Protein AF-X1M3S1-F1 (afdb_monomer_lite)

Foldseek 3Di:
DDQLVPDPDPPVDPQSDPPDPDGDDDDPPDDDDDDDDPPVVVVCPVLVVVLVVVCVVVVDDPPDDDDQDDDPPNSVD

Sequence (77 aa):
MVSYGFFPDPDEHYFTGGYADYLYLFHPDTDFFKIDAPPEVAVFTEPLAIGIHAVDRAHIRLGDTVVVQGSGTIGLL

Organism: NCBI:txid412755

Structure (mmCIF, N/CA/C/O backbone):
data_AF-X1M3S1-F1
#
_entry.id   AF-X1M3S1-F1
#
loop_
_atom_site.group_PDB
_atom_site.id
_atom_site.type_symbol
_atom_site.label_atom_id
_atom_site.label_alt_id
_atom_site.label_comp_id
_atom_site.label_asym_id
_atom_site.label_entity_id
_atom_site.label_seq_id
_atom_site.pdbx_PDB_ins_code
_atom_site.Cartn_x
_atom_site.Cartn_y
_atom_site.Cartn_z
_atom_site.occupancy
_atom_site.B_iso_or_equiv
_atom_site.auth_seq_id
_atom_site.auth_comp_id
_atom_site.auth_asym_id
_atom_site.auth_atom_id
_atom_site.pdbx_PDB_model_num
ATOM 1 N N . MET A 1 1 ? 5.493 -13.335 -6.301 1.00 73.56 1 MET A N 1
ATOM 2 C CA . MET A 1 1 ? 5.569 -11.891 -6.567 1.00 73.56 1 MET A CA 1
ATOM 3 C C . MET A 1 1 ? 7.021 -11.468 -6.516 1.00 73.56 1 MET A C 1
ATOM 5 O O . MET A 1 1 ? 7.673 -11.649 -5.491 1.00 73.56 1 MET A O 1
ATOM 9 N N . VAL A 1 2 ? 7.530 -10.973 -7.636 1.00 85.31 2 VAL A N 1
ATOM 10 C CA . VAL A 1 2 ? 8.863 -10.371 -7.728 1.00 85.31 2 VAL A CA 1
ATOM 11 C C . VAL A 1 2 ? 8.795 -8.975 -7.122 1.00 85.31 2 VAL A C 1
ATOM 13 O O . VAL A 1 2 ? 7.866 -8.228 -7.420 1.00 85.31 2 VAL A O 1
ATOM 16 N N . SER A 1 3 ? 9.770 -8.611 -6.292 1.00 86.81 3 SER A N 1
ATOM 17 C CA . SER A 1 3 ? 9.902 -7.239 -5.806 1.00 8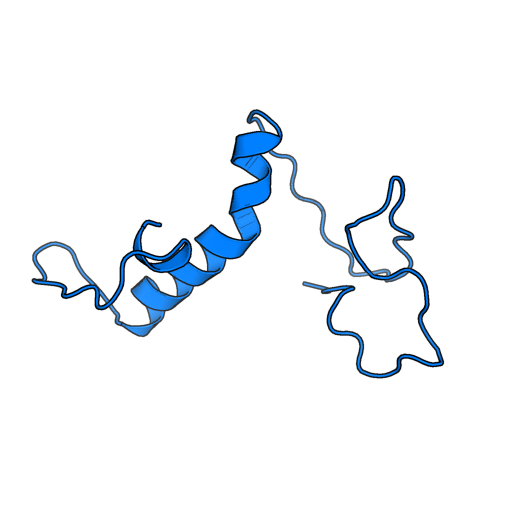6.81 3 SER A CA 1
ATOM 18 C C . SER A 1 3 ? 11.257 -6.679 -6.195 1.00 86.81 3 SER A C 1
ATOM 20 O O . SER A 1 3 ? 12.291 -7.060 -5.648 1.00 86.81 3 SER A O 1
ATOM 22 N N . TYR A 1 4 ? 11.231 -5.767 -7.162 1.00 87.69 4 TYR A N 1
ATOM 23 C CA . TYR A 1 4 ? 12.429 -5.190 -7.755 1.00 87.69 4 TYR A CA 1
ATOM 24 C C . TYR A 1 4 ? 13.299 -4.448 -6.726 1.00 87.69 4 TYR A C 1
ATOM 26 O O . TYR A 1 4 ? 14.524 -4.504 -6.795 1.00 87.69 4 TYR A O 1
ATOM 34 N N . GLY A 1 5 ? 12.690 -3.849 -5.700 1.00 82.19 5 GLY A N 1
ATOM 35 C CA . GLY A 1 5 ? 13.415 -3.150 -4.635 1.00 82.19 5 GLY A CA 1
ATOM 36 C C . GLY A 1 5 ? 14.180 -4.046 -3.649 1.00 82.19 5 GLY A C 1
ATOM 37 O O . GLY A 1 5 ? 14.923 -3.511 -2.832 1.00 82.19 5 GLY A O 1
ATOM 38 N N . PHE A 1 6 ? 14.013 -5.374 -3.695 1.00 83.88 6 PHE A N 1
ATOM 39 C CA . PHE A 1 6 ? 14.609 -6.310 -2.726 1.00 83.88 6 PHE A CA 1
ATOM 40 C C . PHE A 1 6 ? 15.570 -7.332 -3.353 1.00 83.88 6 PHE A C 1
ATOM 42 O O . PHE A 1 6 ? 15.863 -8.353 -2.728 1.00 83.88 6 PHE A O 1
ATOM 49 N N . PHE A 1 7 ? 16.066 -7.097 -4.573 1.00 82.88 7 PHE A N 1
ATOM 50 C CA . PHE A 1 7 ? 17.078 -7.984 -5.149 1.00 82.88 7 PHE A CA 1
ATOM 51 C C . PHE A 1 7 ? 18.370 -7.961 -4.304 1.00 82.88 7 PHE A C 1
ATOM 53 O O . PHE A 1 7 ? 18.858 -6.880 -3.973 1.00 82.88 7 PHE A O 1
ATOM 60 N N . PRO A 1 8 ? 18.915 -9.134 -3.925 1.00 72.69 8 PRO A N 1
ATOM 61 C CA . PRO A 1 8 ? 20.033 -9.231 -2.986 1.00 72.69 8 PRO A CA 1
ATOM 62 C C . PRO A 1 8 ? 21.393 -8.893 -3.608 1.00 72.69 8 PRO A C 1
ATOM 64 O O . PRO A 1 8 ? 22.341 -8.667 -2.860 1.00 72.69 8 PRO A O 1
ATOM 67 N N . ASP A 1 9 ? 21.489 -8.869 -4.941 1.00 78.19 9 ASP A N 1
ATOM 68 C CA . ASP A 1 9 ? 22.71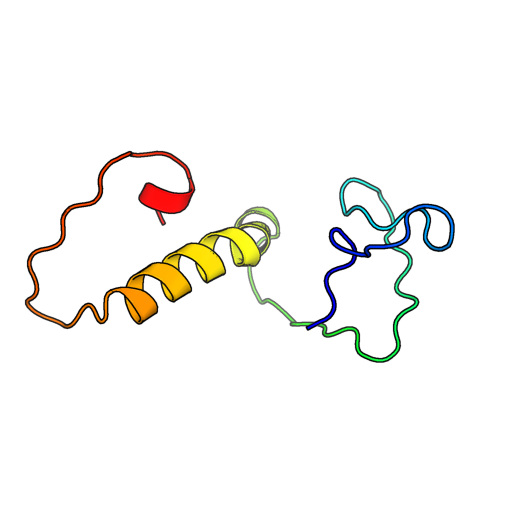9 -8.571 -5.674 1.00 78.19 9 ASP A CA 1
ATOM 69 C C . ASP A 1 9 ? 22.628 -7.190 -6.357 1.00 78.19 9 ASP A C 1
ATOM 71 O O . ASP A 1 9 ? 22.008 -7.058 -7.420 1.00 78.19 9 ASP A O 1
ATOM 75 N N . PRO A 1 10 ? 23.190 -6.136 -5.739 1.00 68.06 10 PRO A N 1
ATOM 76 C CA . PRO A 1 10 ? 23.158 -4.784 -6.288 1.00 68.06 10 PRO A CA 1
ATOM 77 C C . PRO A 1 10 ? 24.128 -4.579 -7.462 1.00 68.06 10 PRO A C 1
ATOM 79 O O . PRO A 1 10 ? 24.009 -3.569 -8.157 1.00 68.06 10 PRO A O 1
ATOM 82 N N . ASP A 1 11 ? 25.077 -5.495 -7.683 1.00 74.81 11 ASP A N 1
ATOM 83 C CA . ASP A 1 11 ? 26.073 -5.394 -8.753 1.00 74.81 11 ASP A CA 1
ATOM 84 C C . ASP A 1 11 ? 25.590 -6.068 -10.050 1.00 74.81 11 ASP A C 1
ATOM 86 O O . ASP A 1 11 ? 26.053 -5.728 -11.139 1.00 74.81 11 ASP A O 1
ATOM 90 N N . GLU A 1 12 ? 24.612 -6.973 -9.961 1.00 79.19 12 GLU A N 1
ATOM 91 C CA . GLU A 1 12 ? 23.982 -7.605 -11.127 1.00 79.19 12 GLU A CA 1
ATOM 92 C C . GLU A 1 12 ? 22.735 -6.858 -11.637 1.00 79.19 12 GLU A C 1
ATOM 94 O O . GLU A 1 12 ? 22.422 -6.911 -12.833 1.00 79.19 12 GLU A O 1
ATOM 99 N N . HIS A 1 13 ? 22.021 -6.133 -10.767 1.00 79.62 13 HIS A N 1
ATOM 100 C CA . HIS A 1 13 ? 20.731 -5.520 -11.097 1.00 79.62 13 HIS A CA 1
ATOM 101 C C . HIS A 1 13 ? 20.678 -4.020 -10.778 1.00 79.62 13 HIS A C 1
ATOM 103 O O . HIS A 1 13 ? 20.545 -3.604 -9.630 1.00 79.62 13 HIS A O 1
ATOM 109 N N . TYR A 1 14 ? 20.681 -3.193 -11.826 1.00 81.56 14 TYR A N 1
ATOM 110 C CA . TYR A 1 14 ? 20.542 -1.736 -11.729 1.00 81.56 14 TYR A CA 1
ATOM 111 C C . TYR A 1 14 ? 19.121 -1.266 -12.081 1.00 81.56 14 TYR A C 1
ATOM 113 O O . TYR A 1 14 ? 18.375 -1.959 -12.770 1.00 81.56 14 TYR A O 1
ATOM 121 N N . PHE A 1 15 ? 18.765 -0.049 -11.651 1.00 83.81 15 PHE A N 1
ATOM 122 C CA . PHE A 1 15 ? 17.492 0.622 -11.981 1.00 83.81 15 PHE A CA 1
ATOM 123 C C . PHE A 1 15 ? 16.227 -0.150 -11.563 1.00 83.81 15 PHE A C 1
ATOM 125 O O . PHE A 1 15 ? 15.232 -0.188 -12.284 1.00 83.81 15 PHE A O 1
ATOM 132 N N . THR A 1 16 ? 16.258 -0.754 -10.377 1.00 87.62 16 THR A N 1
ATOM 133 C CA . THR A 1 16 ? 15.174 -1.594 -9.848 1.00 87.62 16 THR A CA 1
ATOM 134 C C . THR A 1 16 ? 14.178 -0.847 -8.942 1.00 87.62 16 THR A C 1
ATOM 136 O O . THR A 1 16 ? 13.189 -1.418 -8.486 1.00 87.62 16 THR A O 1
ATOM 139 N N . GLY A 1 17 ? 14.411 0.440 -8.668 1.00 85.38 17 GLY A N 1
ATOM 140 C CA . GLY A 1 17 ? 13.527 1.278 -7.853 1.00 85.38 17 GLY A CA 1
ATOM 141 C C . GLY A 1 17 ? 12.379 1.910 -8.649 1.00 85.38 17 GLY A C 1
ATOM 142 O O . GLY A 1 17 ? 12.522 2.206 -9.830 1.00 85.38 17 GLY A O 1
ATOM 143 N N . GLY A 1 18 ? 11.251 2.174 -7.98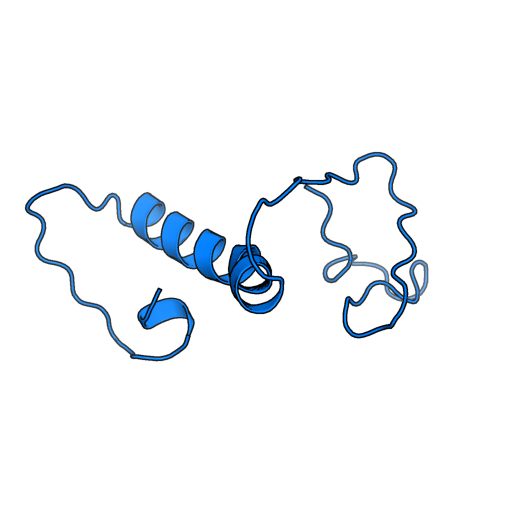1 1.00 88.38 18 GLY A N 1
ATOM 144 C CA . GLY A 1 18 ? 10.060 2.781 -8.598 1.00 88.38 18 GLY A CA 1
ATOM 145 C C . GLY A 1 18 ? 10.066 4.314 -8.695 1.00 88.38 18 GLY A C 1
ATOM 146 O O . GLY A 1 18 ? 9.145 4.885 -9.266 1.00 88.38 18 GLY A O 1
ATOM 147 N N . TYR A 1 19 ? 11.069 5.003 -8.141 1.00 91.12 19 TYR A N 1
ATOM 148 C CA . TYR A 1 19 ? 11.190 6.468 -8.223 1.00 91.12 19 TYR A CA 1
ATOM 149 C C . TYR A 1 19 ? 11.896 6.893 -9.517 1.00 91.12 19 TYR A C 1
ATOM 151 O O . TYR A 1 19 ? 12.980 7.473 -9.493 1.00 91.12 19 TYR A O 1
ATOM 159 N N . ALA A 1 20 ? 11.280 6.557 -10.648 1.00 90.81 20 ALA A N 1
ATOM 160 C CA . ALA A 1 20 ? 11.759 6.854 -11.991 1.00 90.81 20 ALA A CA 1
ATOM 161 C C . ALA A 1 20 ? 10.579 6.932 -12.970 1.00 90.81 20 ALA A C 1
ATOM 163 O O . ALA A 1 20 ? 9.520 6.360 -12.719 1.00 90.81 20 ALA A O 1
ATOM 164 N N . ASP A 1 21 ? 10.781 7.591 -14.113 1.00 93.56 21 ASP A N 1
ATOM 165 C CA . ASP A 1 21 ? 9.765 7.665 -15.176 1.00 93.56 21 ASP A CA 1
ATOM 166 C C . ASP A 1 21 ? 9.506 6.300 -15.841 1.00 93.56 21 ASP A C 1
ATOM 168 O O . ASP A 1 21 ? 8.441 6.065 -16.410 1.00 93.56 21 ASP A O 1
ATOM 172 N N . TYR A 1 22 ? 10.488 5.395 -15.773 1.00 90.75 22 TYR A N 1
ATOM 173 C CA . TYR A 1 22 ? 10.436 4.060 -16.359 1.00 90.75 22 TYR A CA 1
ATOM 174 C C . TYR A 1 22 ? 11.003 3.031 -15.384 1.00 90.75 22 TYR A C 1
ATOM 176 O O . TYR A 1 22 ? 12.007 3.286 -14.720 1.00 90.75 22 TYR A O 1
ATOM 184 N N . LEU A 1 23 ? 10.400 1.842 -15.365 1.00 88.44 23 LEU A N 1
ATOM 185 C CA . LEU A 1 23 ? 10.895 0.680 -14.633 1.00 88.44 23 LEU A CA 1
ATOM 186 C C . LEU A 1 23 ? 11.215 -0.437 -15.631 1.00 88.44 23 LEU A C 1
ATOM 188 O O . LEU A 1 23 ? 10.364 -0.819 -16.437 1.00 88.44 23 LEU A O 1
ATOM 192 N N . TYR A 1 24 ? 12.447 -0.950 -15.597 1.00 87.88 24 TYR A N 1
ATOM 193 C CA . TYR A 1 24 ? 12.863 -2.034 -16.485 1.00 87.88 24 TYR A CA 1
ATOM 194 C C . TYR A 1 24 ? 12.438 -3.390 -15.920 1.00 87.88 24 TYR A C 1
ATOM 196 O O . TYR A 1 24 ? 13.047 -3.934 -14.997 1.00 87.88 24 TYR A O 1
ATOM 204 N N . LEU A 1 25 ? 11.377 -3.950 -16.496 1.00 88.81 25 LEU A N 1
ATOM 205 C CA . LEU A 1 25 ? 10.774 -5.188 -16.022 1.00 88.81 25 LEU A CA 1
ATOM 206 C C . LEU A 1 25 ? 11.414 -6.412 -16.687 1.00 88.81 25 LEU A C 1
ATOM 208 O O . LEU A 1 25 ? 10.911 -6.932 -17.677 1.00 88.81 25 LEU A O 1
ATOM 212 N N . PHE A 1 26 ? 12.553 -6.853 -16.147 1.00 87.50 26 PHE A N 1
ATOM 213 C CA . PHE A 1 26 ? 13.345 -7.945 -16.734 1.00 87.50 26 PHE A CA 1
ATOM 214 C C . PHE A 1 26 ? 13.011 -9.355 -16.229 1.00 87.50 26 PHE A C 1
ATOM 216 O O . PHE A 1 26 ? 13.408 -10.333 -16.862 1.00 87.50 26 PHE A O 1
ATOM 223 N N . HIS A 1 27 ? 12.342 -9.490 -15.081 1.00 89.25 27 HIS A N 1
ATOM 224 C CA . HIS A 1 27 ? 12.096 -10.792 -14.477 1.00 89.25 27 HIS A CA 1
ATOM 225 C C . HIS A 1 27 ? 10.869 -11.449 -15.131 1.00 89.25 27 HIS A C 1
ATOM 227 O O . HIS A 1 27 ? 9.811 -10.814 -15.178 1.00 89.25 27 HIS A O 1
ATOM 233 N N . PRO A 1 28 ? 10.964 -12.706 -15.607 1.00 90.56 28 PRO A N 1
ATOM 234 C CA . PRO A 1 28 ? 9.860 -13.375 -16.302 1.00 90.56 28 PRO A CA 1
ATOM 235 C C . PRO A 1 28 ? 8.611 -13.546 -15.424 1.00 90.56 28 PRO A C 1
ATOM 237 O O . PRO A 1 28 ? 7.499 -13.461 -15.930 1.00 90.56 28 PRO A O 1
ATOM 240 N N . ASP A 1 29 ? 8.792 -13.708 -14.111 1.00 91.81 29 ASP A N 1
ATOM 241 C CA . ASP A 1 29 ? 7.694 -13.874 -13.140 1.00 91.81 29 ASP A CA 1
ATOM 242 C C . ASP A 1 29 ? 7.120 -12.544 -12.604 1.00 91.81 29 ASP A C 1
ATOM 244 O O . ASP A 1 29 ? 6.647 -12.468 -11.468 1.00 91.81 29 ASP A O 1
ATOM 248 N N . THR A 1 30 ? 7.223 -11.460 -13.373 1.00 91.44 30 THR A N 1
ATOM 249 C CA . THR A 1 30 ? 6.660 -10.161 -12.975 1.00 91.44 30 THR A CA 1
ATOM 250 C C . THR A 1 30 ? 5.144 -10.156 -13.121 1.00 91.44 30 THR A C 1
ATOM 252 O O . THR A 1 30 ? 4.615 -10.374 -14.211 1.00 91.44 30 THR A O 1
ATOM 255 N N . ASP A 1 31 ? 4.451 -9.839 -12.028 1.00 90.06 31 ASP A N 1
ATOM 256 C CA . ASP A 1 31 ? 2.993 -9.770 -11.973 1.00 90.06 31 ASP A CA 1
ATOM 257 C C . ASP A 1 31 ? 2.481 -8.343 -12.250 1.00 90.06 31 ASP A C 1
ATOM 259 O O . ASP A 1 31 ? 3.044 -7.364 -11.756 1.00 90.06 31 ASP A O 1
ATOM 263 N N . PHE A 1 32 ? 1.362 -8.222 -12.976 1.00 87.94 32 PHE A N 1
ATOM 264 C CA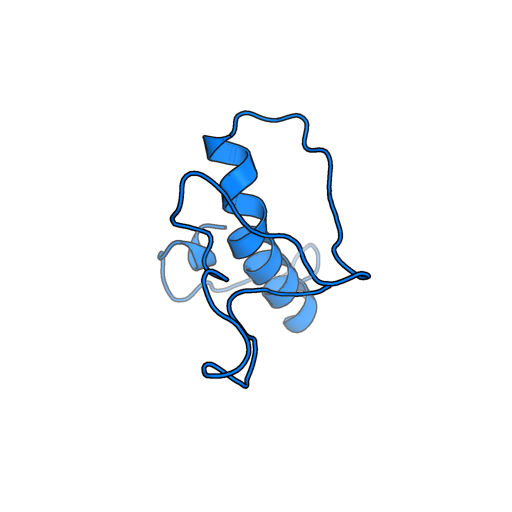 . PHE A 1 32 ? 0.656 -6.953 -13.186 1.00 87.94 32 PHE A CA 1
ATOM 265 C C . PHE A 1 32 ? -0.801 -7.058 -12.762 1.00 87.94 32 PHE A C 1
ATOM 267 O O . PHE A 1 32 ? -1.535 -7.943 -13.202 1.00 87.94 32 PHE A O 1
ATOM 274 N N . PHE A 1 33 ? -1.244 -6.080 -11.980 1.00 89.00 33 PHE A N 1
ATOM 275 C CA . PHE A 1 33 ? -2.629 -5.970 -11.552 1.00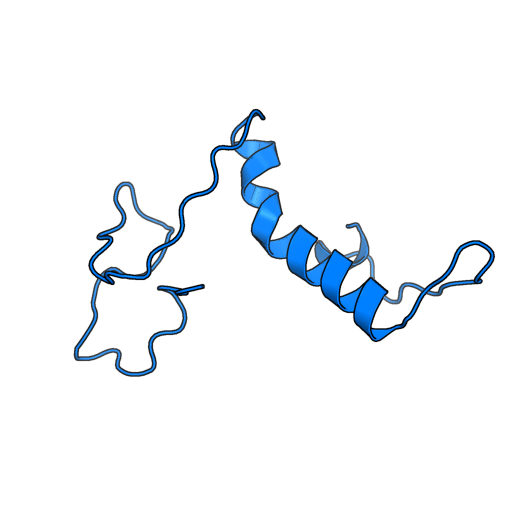 89.00 33 PHE A CA 1
ATOM 276 C C . PHE A 1 33 ? -3.242 -4.731 -12.185 1.00 89.00 33 PHE A C 1
ATOM 278 O O . PHE A 1 33 ? -2.800 -3.607 -11.949 1.00 89.00 33 PHE A O 1
ATOM 285 N N . LYS A 1 34 ? -4.269 -4.932 -13.013 1.00 92.06 34 LYS A N 1
ATOM 286 C CA . LYS A 1 34 ? -5.071 -3.819 -13.514 1.00 92.06 34 LYS A CA 1
ATOM 287 C C . LYS A 1 34 ? -5.921 -3.284 -12.364 1.00 92.06 34 LYS A C 1
ATOM 289 O O . LYS A 1 34 ? -6.723 -4.026 -11.803 1.00 92.06 34 LYS A O 1
ATOM 294 N N . ILE A 1 35 ? -5.759 -2.003 -12.054 1.00 93.75 35 ILE A N 1
ATOM 295 C CA . ILE A 1 35 ? -6.505 -1.310 -11.002 1.00 93.75 35 ILE A CA 1
ATOM 296 C C . ILE A 1 35 ? -7.418 -0.276 -11.661 1.00 93.75 35 ILE A C 1
ATOM 298 O O . ILE A 1 35 ? -6.982 0.473 -12.533 1.00 93.75 35 ILE A O 1
ATOM 302 N N . ASP A 1 36 ? -8.684 -0.255 -11.249 1.00 96.56 36 ASP A N 1
ATOM 303 C CA . ASP A 1 36 ? -9.681 0.729 -11.679 1.00 96.56 36 ASP A CA 1
ATOM 304 C C . ASP A 1 36 ? -9.895 1.770 -10.568 1.00 96.56 36 ASP A C 1
ATOM 306 O O . ASP A 1 36 ? -10.863 1.720 -9.812 1.00 96.56 36 ASP A O 1
ATOM 310 N N . ALA A 1 37 ? -8.905 2.649 -10.392 1.00 96.19 37 ALA A N 1
ATOM 311 C CA . ALA A 1 37 ? -8.900 3.721 -9.395 1.00 96.19 37 ALA A CA 1
ATOM 312 C C . ALA A 1 37 ? -7.939 4.851 -9.818 1.00 96.19 37 ALA A C 1
ATOM 314 O O . ALA A 1 37 ? -7.042 4.611 -10.634 1.00 96.19 37 ALA A O 1
ATOM 315 N N . PRO A 1 38 ? -8.070 6.069 -9.254 1.00 97.94 38 PRO A N 1
ATOM 316 C CA . PRO A 1 38 ? -7.086 7.130 -9.452 1.00 97.94 38 PRO A CA 1
ATOM 317 C C . PRO A 1 38 ? -5.672 6.694 -9.016 1.00 97.94 38 PRO A C 1
ATOM 319 O O . PRO A 1 38 ? -5.551 5.971 -8.019 1.00 97.94 38 PRO A O 1
ATOM 322 N N . PRO A 1 39 ? -4.599 7.126 -9.708 1.00 94.19 39 PRO A N 1
ATOM 323 C CA . PRO A 1 39 ? -3.223 6.737 -9.380 1.00 94.19 39 PRO A CA 1
ATOM 324 C C . PRO A 1 39 ? -2.830 6.992 -7.918 1.00 94.19 39 PRO A C 1
ATOM 326 O O . PRO A 1 39 ? -2.193 6.150 -7.288 1.00 94.19 39 PRO A O 1
ATOM 329 N N . GLU A 1 40 ? -3.263 8.118 -7.354 1.00 95.38 40 GLU A N 1
ATOM 330 C CA . GLU A 1 40 ? -3.029 8.515 -5.965 1.00 95.38 40 GLU A CA 1
ATOM 331 C C . GLU A 1 40 ? -3.707 7.600 -4.937 1.00 95.38 40 GLU A C 1
ATOM 333 O O . GLU A 1 40 ? -3.290 7.566 -3.784 1.00 95.38 40 GLU A O 1
ATOM 338 N N . VAL A 1 41 ? -4.723 6.834 -5.343 1.00 95.31 41 VAL A N 1
ATOM 339 C CA . VAL A 1 41 ? -5.338 5.784 -4.521 1.00 95.31 41 VAL A CA 1
ATOM 340 C C . VAL A 1 41 ? -4.638 4.451 -4.775 1.00 95.31 41 VAL A C 1
ATOM 342 O O . VAL A 1 41 ? -4.292 3.745 -3.831 1.00 95.31 41 VAL A O 1
ATOM 345 N N . ALA A 1 42 ? -4.376 4.119 -6.042 1.00 94.75 42 ALA A N 1
ATOM 346 C CA . ALA A 1 42 ? -3.736 2.865 -6.434 1.00 94.75 42 ALA A CA 1
ATOM 347 C C . ALA A 1 42 ? -2.342 2.686 -5.805 1.00 94.75 42 ALA A C 1
ATOM 349 O O . ALA A 1 42 ? -1.967 1.567 -5.453 1.00 94.75 42 ALA A O 1
ATOM 350 N N . VAL A 1 43 ? -1.595 3.775 -5.595 1.00 92.69 43 VAL A N 1
ATOM 351 C CA . VAL A 1 43 ? -0.264 3.734 -4.967 1.00 92.69 43 VAL A CA 1
ATOM 352 C C . VAL A 1 43 ? -0.287 3.203 -3.524 1.00 92.69 43 VAL A C 1
ATOM 354 O O . VAL A 1 43 ? 0.714 2.668 -3.056 1.00 92.69 43 VAL A O 1
ATOM 357 N N . PHE A 1 44 ? -1.431 3.256 -2.829 1.00 95.12 44 PHE A N 1
ATOM 358 C CA . PHE A 1 44 ? -1.582 2.690 -1.482 1.00 95.12 44 PHE A CA 1
ATOM 359 C C . PHE A 1 44 ? -1.721 1.162 -1.460 1.00 95.12 44 PHE A C 1
ATOM 361 O O . PHE A 1 44 ? -1.800 0.584 -0.378 1.00 95.12 44 PHE A O 1
ATOM 368 N N . THR A 1 45 ? -1.727 0.488 -2.615 1.00 93.19 45 THR A N 1
ATOM 369 C CA . THR A 1 45 ? -1.868 -0.978 -2.685 1.00 93.19 45 THR A CA 1
ATOM 370 C C . THR A 1 45 ? -0.813 -1.701 -1.845 1.00 93.19 45 THR A C 1
ATOM 372 O O . THR A 1 45 ? -1.153 -2.615 -1.099 1.00 93.19 45 THR A O 1
ATOM 375 N N . GLU A 1 46 ? 0.453 -1.283 -1.929 1.00 91.69 46 GLU A N 1
ATOM 376 C CA . GLU A 1 46 ? 1.545 -1.896 -1.162 1.00 91.69 46 GLU A CA 1
ATOM 377 C C . GLU A 1 46 ? 1.393 -1.677 0.356 1.00 91.69 46 GLU A C 1
ATOM 379 O O . GLU A 1 46 ? 1.286 -2.677 1.071 1.00 91.69 46 GLU A O 1
ATOM 384 N N . PRO A 1 47 ? 1.254 -0.442 0.881 1.00 94.44 47 PRO A N 1
ATOM 385 C CA . PRO A 1 47 ? 1.119 -0.255 2.325 1.00 94.44 47 PRO A CA 1
ATOM 386 C C . PRO A 1 47 ? -0.193 -0.832 2.884 1.00 94.44 47 PRO A C 1
ATOM 388 O O . PRO A 1 47 ? -0.219 -1.292 4.026 1.00 94.44 47 PRO A O 1
ATOM 391 N N . LEU A 1 48 ? -1.273 -0.882 2.093 1.00 95.50 48 LEU A N 1
ATOM 392 C CA . LEU A 1 48 ? -2.523 -1.533 2.497 1.00 95.50 48 LEU A CA 1
ATOM 393 C C . LEU A 1 48 ? -2.365 -3.054 2.605 1.00 95.50 48 LEU A C 1
ATOM 395 O O . LEU A 1 48 ? -2.896 -3.655 3.538 1.00 95.50 48 LEU A O 1
ATOM 399 N N . ALA A 1 49 ? -1.617 -3.686 1.695 1.00 94.12 49 ALA A N 1
ATOM 400 C CA . ALA A 1 49 ? -1.341 -5.118 1.773 1.00 94.12 49 ALA A CA 1
ATOM 401 C C . ALA A 1 49 ? -0.622 -5.481 3.084 1.00 94.12 49 ALA A C 1
ATOM 403 O O . ALA A 1 49 ? -0.921 -6.516 3.682 1.00 94.12 49 ALA A O 1
ATOM 404 N N . ILE A 1 50 ? 0.258 -4.602 3.578 1.00 94.94 50 ILE A N 1
ATOM 405 C CA . ILE A 1 50 ? 0.912 -4.756 4.885 1.00 94.94 50 ILE A CA 1
ATOM 406 C C . ILE A 1 50 ? -0.107 -4.677 6.032 1.00 94.94 50 ILE A C 1
ATOM 408 O O . ILE A 1 50 ? -0.068 -5.518 6.933 1.00 94.94 50 ILE A O 1
ATOM 412 N N . GLY A 1 51 ? -1.044 -3.724 5.991 1.00 95.44 51 GLY A N 1
ATOM 413 C CA . GLY A 1 51 ? -2.133 -3.617 6.972 1.00 95.44 51 GLY A CA 1
ATOM 414 C C . GLY A 1 51 ? -3.024 -4.865 7.001 1.00 95.44 51 GLY A C 1
ATOM 415 O O . GLY A 1 51 ? -3.230 -5.463 8.058 1.00 95.44 51 GLY A O 1
ATOM 416 N N . ILE A 1 52 ? -3.459 -5.343 5.830 1.00 96.31 52 ILE A N 1
ATOM 417 C CA . ILE A 1 52 ? -4.242 -6.584 5.693 1.00 96.31 52 ILE A CA 1
ATOM 418 C C . ILE A 1 52 ? -3.459 -7.783 6.242 1.00 96.31 52 ILE A C 1
ATOM 420 O O . ILE A 1 52 ? -4.011 -8.597 6.984 1.00 96.31 52 ILE A O 1
ATOM 424 N N . HIS A 1 53 ? -2.164 -7.883 5.928 1.00 96.56 53 HIS A N 1
ATOM 425 C CA . HIS A 1 53 ? -1.314 -8.946 6.454 1.00 96.56 53 HIS A CA 1
ATOM 426 C C . HIS A 1 53 ? -1.203 -8.896 7.986 1.00 96.56 53 HIS A C 1
ATOM 428 O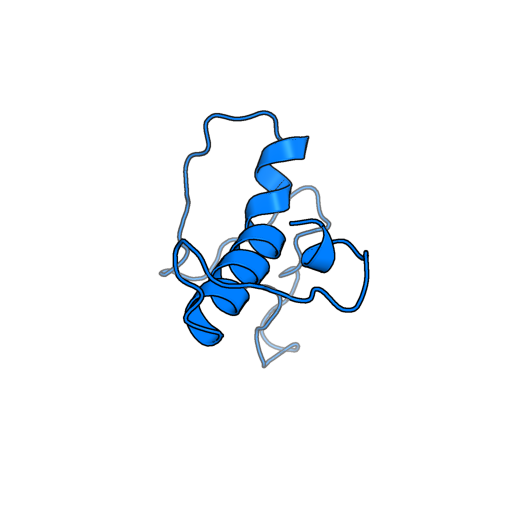 O . HIS A 1 53 ? -1.227 -9.941 8.635 1.00 96.56 53 HIS A O 1
ATOM 434 N N . ALA A 1 54 ? -1.121 -7.704 8.587 1.00 96.19 54 ALA A N 1
ATOM 435 C CA . ALA A 1 54 ? -1.101 -7.545 10.040 1.00 96.19 54 ALA A CA 1
ATOM 436 C C . ALA A 1 54 ? -2.419 -8.000 10.692 1.00 96.19 54 ALA A C 1
ATOM 438 O O . ALA A 1 54 ? -2.383 -8.704 11.704 1.00 96.19 54 ALA A O 1
ATOM 439 N N . VAL A 1 55 ? -3.564 -7.659 10.089 1.00 96.19 55 VAL A N 1
ATOM 440 C CA . VAL A 1 55 ? -4.896 -8.108 10.529 1.00 96.19 55 VAL A CA 1
ATOM 441 C C . VAL A 1 55 ? -5.007 -9.635 10.480 1.00 96.19 55 VAL A C 1
ATOM 443 O O . VAL A 1 55 ? -5.449 -10.246 11.457 1.00 96.19 55 VAL A O 1
ATOM 446 N N . ASP A 1 56 ? -4.553 -10.256 9.387 1.00 97.12 56 ASP A N 1
ATOM 447 C CA . ASP A 1 56 ? -4.555 -11.714 9.214 1.00 97.12 56 ASP A CA 1
ATOM 448 C C . ASP A 1 56 ? -3.638 -12.409 10.235 1.00 97.12 56 ASP A C 1
ATOM 450 O O . ASP A 1 56 ? -4.054 -13.324 10.945 1.00 97.12 56 ASP A O 1
ATOM 454 N N . ARG A 1 57 ? -2.414 -11.897 10.421 1.00 97.62 57 ARG A N 1
ATOM 455 C CA . ARG A 1 57 ? -1.447 -12.385 11.424 1.00 97.62 57 ARG A CA 1
ATOM 456 C C . ARG A 1 57 ? -1.975 -12.294 12.855 1.00 97.62 57 ARG A C 1
ATOM 458 O O . ARG A 1 57 ? -1.702 -13.181 13.667 1.00 97.62 57 ARG A O 1
ATOM 465 N N . ALA A 1 58 ? -2.706 -11.229 13.171 1.00 97.44 58 ALA A N 1
ATOM 466 C CA . ALA A 1 58 ? -3.348 -11.033 14.467 1.00 97.44 58 ALA A CA 1
ATOM 467 C C . ALA A 1 58 ? -4.650 -11.843 14.620 1.00 97.44 58 ALA A C 1
ATOM 469 O O . ALA A 1 58 ? -5.191 -11.906 15.720 1.00 97.44 58 ALA A O 1
ATOM 470 N N . HIS A 1 59 ? -5.118 -12.496 13.549 1.00 97.56 59 HIS A N 1
ATOM 471 C CA . HIS A 1 59 ? -6.349 -13.284 13.493 1.00 97.56 59 HIS A CA 1
ATOM 472 C C . HIS A 1 59 ? -7.595 -12.512 13.947 1.00 97.56 59 HIS A C 1
ATOM 474 O O . HIS A 1 59 ? -8.510 -13.118 14.506 1.00 97.56 59 HIS A O 1
ATOM 480 N N . ILE A 1 60 ? -7.639 -11.199 13.699 1.00 97.50 60 ILE A N 1
ATOM 481 C CA . ILE A 1 60 ? -8.745 -10.330 14.123 1.00 97.50 60 ILE A CA 1
ATOM 482 C C . ILE A 1 60 ? -10.053 -10.809 13.488 1.00 97.50 60 ILE A C 1
ATOM 484 O O . ILE A 1 60 ? -10.134 -11.070 12.283 1.00 97.50 60 ILE A O 1
ATOM 488 N N . ARG A 1 61 ? -11.099 -10.912 14.304 1.00 97.06 61 ARG A N 1
ATOM 489 C CA . ARG A 1 61 ? -12.452 -11.301 13.908 1.00 97.06 61 ARG A CA 1
ATOM 490 C C . ARG A 1 61 ? -13.451 -10.194 14.216 1.00 97.06 61 ARG A C 1
ATOM 492 O O . ARG A 1 61 ? -13.202 -9.257 14.969 1.00 97.06 61 ARG A O 1
ATOM 499 N N . LEU A 1 62 ? -14.628 -10.320 13.612 1.00 96.94 62 LEU A N 1
ATOM 500 C CA . LEU A 1 62 ? -15.758 -9.453 13.926 1.00 96.94 62 LEU A CA 1
ATOM 501 C C . LEU A 1 62 ? -16.115 -9.580 15.412 1.00 96.94 62 LEU A C 1
ATOM 503 O O . LEU A 1 62 ? -16.346 -10.684 15.900 1.00 96.94 62 LEU A O 1
ATOM 507 N N . GLY A 1 63 ? -16.202 -8.439 16.095 1.00 97.75 63 GLY A N 1
ATOM 508 C CA . GLY A 1 63 ? -16.508 -8.362 17.526 1.00 97.75 63 GLY A CA 1
ATOM 509 C C . GLY A 1 63 ? -15.284 -8.246 18.436 1.00 97.75 63 GLY A C 1
ATOM 510 O O . GLY A 1 63 ? -15.462 -7.975 19.622 1.00 97.75 63 GLY A O 1
ATOM 511 N N . ASP A 1 64 ? -14.067 -8.392 17.907 1.00 98.12 64 ASP A N 1
ATOM 512 C CA . ASP A 1 64 ? -12.850 -8.213 18.695 1.00 98.12 64 ASP A CA 1
ATOM 513 C C . ASP A 1 64 ? -12.624 -6.742 19.069 1.00 98.12 64 ASP A C 1
ATOM 515 O O . ASP A 1 64 ? -12.868 -5.822 18.285 1.00 98.12 64 ASP A O 1
ATOM 519 N N . THR A 1 65 ? -12.081 -6.525 20.267 1.00 97.94 65 THR A N 1
ATOM 520 C CA . THR A 1 65 ? -11.537 -5.225 20.674 1.00 97.94 65 THR A CA 1
ATOM 521 C C . THR A 1 65 ? -10.066 -5.164 20.280 1.00 97.94 65 THR A C 1
ATOM 523 O O . THR A 1 65 ? -9.257 -5.946 20.780 1.00 97.94 65 THR A O 1
ATOM 526 N N . VAL A 1 66 ? -9.709 -4.214 19.416 1.00 97.31 66 VAL A N 1
ATOM 527 C CA . VAL A 1 66 ? -8.352 -4.060 18.869 1.00 97.31 66 VAL A CA 1
ATOM 528 C C . VAL A 1 66 ? -7.716 -2.769 19.385 1.00 97.31 66 VAL A C 1
ATOM 530 O O . VAL A 1 66 ? -8.380 -1.740 19.495 1.00 97.31 66 VAL A O 1
ATOM 533 N N . VAL A 1 67 ? -6.413 -2.814 19.676 1.00 97.75 67 VAL A N 1
ATOM 534 C CA . VAL A 1 67 ? -5.599 -1.628 19.975 1.00 97.75 67 VAL A CA 1
ATOM 535 C C . VAL A 1 67 ? -4.624 -1.394 18.828 1.00 97.75 67 VAL A C 1
ATOM 537 O O . VAL A 1 67 ? -3.828 -2.272 18.504 1.00 97.75 67 VAL A O 1
ATOM 540 N N . VAL A 1 68 ? -4.644 -0.188 18.263 1.00 96.88 68 VAL A N 1
ATOM 541 C CA . VAL A 1 68 ? -3.644 0.275 17.295 1.00 96.88 68 VAL A CA 1
ATOM 542 C C . VAL A 1 68 ? -2.690 1.233 18.002 1.00 96.88 68 VAL A C 1
ATOM 544 O O . VAL A 1 68 ? -3.079 2.324 18.419 1.00 96.88 68 VAL A O 1
ATOM 547 N N . GLN A 1 69 ? -1.432 0.825 18.165 1.00 97.06 69 GLN A N 1
ATOM 548 C CA . GLN A 1 69 ? -0.417 1.635 18.839 1.00 97.06 69 GLN A CA 1
ATOM 549 C C . GLN A 1 69 ? 0.432 2.417 17.825 1.00 97.06 69 GLN A C 1
ATOM 551 O O . GLN A 1 69 ? 1.534 2.002 17.467 1.00 97.06 69 GLN A O 1
ATOM 556 N N . GLY A 1 70 ? -0.071 3.580 17.409 1.00 97.12 70 GLY A N 1
ATOM 557 C CA . GLY A 1 70 ? 0.617 4.521 16.521 1.00 97.12 70 GLY A CA 1
ATOM 558 C C . GLY A 1 70 ? -0.209 4.860 15.282 1.00 97.12 70 GLY A C 1
ATOM 559 O O . GLY A 1 70 ? -0.774 3.979 14.650 1.00 97.12 70 GLY A O 1
ATOM 560 N N . SER A 1 71 ? -0.263 6.143 14.926 1.00 95.94 71 SER A N 1
ATOM 561 C CA . SER A 1 71 ? -1.098 6.679 13.838 1.00 95.94 71 SER A CA 1
ATOM 562 C C . SER A 1 71 ? -0.271 7.119 12.622 1.00 95.94 71 SER A C 1
ATOM 564 O O . SER A 1 71 ? -0.518 8.174 12.040 1.00 95.94 71 SER A O 1
ATOM 566 N N . GLY A 1 72 ? 0.775 6.358 12.291 1.00 96.19 72 GLY A N 1
ATOM 567 C CA . GLY A 1 72 ? 1.496 6.512 11.023 1.00 96.19 72 GLY A CA 1
ATOM 568 C C . GLY A 1 72 ? 0.715 5.885 9.865 1.00 96.19 72 GLY A C 1
ATOM 569 O O . GLY A 1 72 ? -0.352 5.322 10.086 1.00 96.19 72 GLY A O 1
ATOM 570 N N . THR A 1 73 ? 1.264 5.918 8.648 1.00 93.56 73 THR A N 1
ATOM 571 C CA . THR A 1 73 ? 0.586 5.419 7.436 1.00 93.56 73 THR A CA 1
ATOM 572 C C . THR A 1 73 ? -0.029 4.032 7.623 1.00 93.56 73 THR A C 1
ATOM 574 O O . THR A 1 73 ? -1.214 3.870 7.383 1.00 93.56 73 THR A O 1
ATOM 577 N N . ILE A 1 74 ? 0.736 3.059 8.131 1.00 94.94 74 ILE A N 1
ATOM 578 C CA . ILE A 1 74 ? 0.243 1.686 8.344 1.00 94.94 74 ILE A CA 1
ATOM 579 C C . ILE A 1 74 ? -0.802 1.600 9.459 1.00 94.94 74 ILE A C 1
ATOM 581 O O . ILE A 1 74 ? -1.713 0.799 9.362 1.00 94.94 74 ILE A O 1
ATOM 585 N N . GLY A 1 75 ? -0.688 2.407 10.517 1.00 95.56 75 GLY A N 1
ATOM 586 C CA . GLY A 1 75 ? -1.660 2.382 11.617 1.00 95.56 75 GLY A CA 1
ATOM 587 C C . GLY A 1 75 ? -2.994 3.052 11.276 1.00 95.56 75 GLY A C 1
ATOM 588 O O . GLY A 1 75 ? -3.968 2.867 11.996 1.00 95.56 75 GLY A O 1
ATOM 589 N N . LEU A 1 76 ? -3.031 3.861 10.214 1.00 95.75 76 LEU A N 1
ATOM 590 C CA . LEU A 1 76 ? -4.248 4.502 9.714 1.00 95.75 76 LEU A CA 1
ATOM 591 C C . LEU A 1 76 ? -4.963 3.688 8.625 1.00 95.75 76 LEU A C 1
ATOM 593 O O . LEU A 1 76 ? -6.124 3.988 8.345 1.00 95.75 76 LEU A O 1
ATOM 597 N N . LEU A 1 77 ? -4.275 2.725 8.004 1.00 93.44 77 LEU A N 1
ATOM 598 C CA . LEU A 1 77 ? -4.833 1.787 7.023 1.00 93.44 77 LEU A CA 1
ATOM 599 C C . LEU A 1 77 ? -5.464 0.586 7.734 1.00 93.44 77 LEU A C 1
ATOM 601 O O . LEU A 1 77 ? -6.548 0.163 7.279 1.00 93.44 77 LEU A O 1
#

Radius of gyration: 16.41 Å; chains: 1; bounding box: 43×22×37 Å

pLDDT: mean 91.24, std 6.74, range [68.06, 98.12]

Secondary structure (DSSP, 8-state):
---GGG-S-TTT--S-SSSSS------TT-------S-HHHHTTHHHHHHHHHHHHHTT--TT--------SHHHH-

InterPro domains:
  IPR036291 NAD(P)-binding domain superfamily [SSF51735] (39-77)